Protein AF-E2AFP8-F1 (afdb_monomer_lite)

Structure (mmCIF, N/CA/C/O backbone):
data_AF-E2AFP8-F1
#
_entry.id   AF-E2AFP8-F1
#
loop_
_atom_site.group_PDB
_atom_site.id
_atom_site.type_symbol
_atom_site.label_atom_id
_atom_site.label_alt_id
_atom_site.label_comp_id
_atom_site.label_asym_id
_atom_site.label_entity_id
_atom_site.label_seq_id
_atom_site.pdbx_PDB_ins_code
_atom_site.Cartn_x
_atom_site.Cartn_y
_atom_site.Cartn_z
_atom_site.occupancy
_atom_site.B_iso_or_equiv
_atom_site.auth_seq_id
_atom_site.auth_comp_id
_atom_site.auth_asym_id
_atom_site.auth_atom_id
_atom_site.pdbx_PDB_model_num
ATOM 1 N N . ASN A 1 1 ? 8.946 14.018 -4.461 1.00 63.03 1 ASN A N 1
ATOM 2 C CA . ASN A 1 1 ? 8.685 12.808 -3.651 1.00 63.03 1 ASN A CA 1
ATOM 3 C C . ASN A 1 1 ? 8.032 11.755 -4.515 1.00 63.03 1 ASN A C 1
ATOM 5 O O . ASN A 1 1 ? 6.952 12.003 -5.035 1.00 63.03 1 ASN A O 1
ATOM 9 N N . MET A 1 2 ? 8.712 10.626 -4.704 1.00 82.62 2 MET A N 1
ATOM 10 C CA . MET A 1 2 ? 8.213 9.498 -5.489 1.00 82.62 2 MET A CA 1
ATOM 11 C C . MET A 1 2 ? 7.323 8.599 -4.603 1.00 82.62 2 MET A C 1
ATOM 13 O O . MET A 1 2 ? 7.680 8.399 -3.439 1.00 82.62 2 MET A O 1
ATOM 17 N N . PRO A 1 3 ? 6.188 8.056 -5.086 1.00 91.81 3 PRO A N 1
ATOM 18 C CA . PRO A 1 3 ? 5.349 7.163 -4.285 1.00 91.81 3 PRO A CA 1
ATOM 19 C C . PRO A 1 3 ? 6.096 5.919 -3.783 1.00 91.81 3 PRO A C 1
ATOM 21 O O . PRO A 1 3 ? 6.730 5.203 -4.569 1.00 91.81 3 PRO A O 1
ATOM 24 N N . SER A 1 4 ? 5.965 5.644 -2.484 1.00 94.88 4 SER A N 1
ATOM 25 C CA . SER A 1 4 ? 6.480 4.452 -1.804 1.00 94.88 4 SER A CA 1
ATOM 26 C C . SER A 1 4 ? 5.364 3.701 -1.074 1.00 94.88 4 SER A C 1
ATOM 28 O O . SER A 1 4 ? 4.308 4.260 -0.758 1.00 94.88 4 SER A O 1
ATOM 30 N N . CYS A 1 5 ? 5.582 2.409 -0.830 1.00 95.50 5 CYS A N 1
ATOM 31 C CA . CYS A 1 5 ? 4.596 1.569 -0.165 1.00 95.50 5 CYS A CA 1
ATOM 32 C C . CYS A 1 5 ? 4.389 1.989 1.300 1.00 95.50 5 CYS A C 1
ATOM 34 O O . CYS A 1 5 ? 5.328 2.211 2.064 1.00 95.50 5 CYS A O 1
ATOM 36 N N . SER A 1 6 ? 3.125 2.062 1.709 1.00 95.44 6 SER A N 1
ATOM 37 C CA . SER A 1 6 ? 2.709 2.421 3.065 1.00 95.44 6 SER A CA 1
ATOM 38 C C . SER A 1 6 ? 2.672 1.226 4.019 1.00 95.44 6 SER A C 1
ATOM 40 O O . SER A 1 6 ? 2.409 1.427 5.197 1.00 95.44 6 SER A O 1
ATOM 42 N N . ALA A 1 7 ? 2.923 -0.004 3.568 1.00 94.56 7 ALA A N 1
ATOM 43 C CA . ALA A 1 7 ? 2.979 -1.159 4.463 1.00 94.56 7 ALA A CA 1
ATOM 44 C C . ALA A 1 7 ? 4.180 -1.071 5.424 1.00 94.56 7 ALA A C 1
ATOM 46 O O . ALA A 1 7 ? 5.254 -0.573 5.073 1.00 94.56 7 ALA A O 1
ATOM 47 N N . LEU A 1 8 ? 4.009 -1.550 6.660 1.00 93.25 8 LEU A N 1
ATOM 48 C CA . LEU A 1 8 ? 5.115 -1.673 7.608 1.00 93.25 8 LEU A CA 1
ATOM 49 C C . LEU A 1 8 ? 6.197 -2.610 7.039 1.00 93.25 8 LEU A C 1
ATOM 51 O O . LEU A 1 8 ? 5.877 -3.673 6.518 1.00 93.25 8 LEU A O 1
ATOM 55 N N . ASN A 1 9 ? 7.468 -2.211 7.150 1.00 92.06 9 ASN A N 1
ATOM 56 C CA . ASN A 1 9 ? 8.638 -2.955 6.659 1.00 92.06 9 ASN A CA 1
ATOM 57 C C . ASN A 1 9 ? 8.680 -3.227 5.142 1.00 92.06 9 ASN A C 1
ATOM 59 O O . ASN A 1 9 ? 9.457 -4.065 4.696 1.00 92.06 9 ASN A O 1
ATOM 63 N N . CYS A 1 10 ? 7.899 -2.503 4.335 1.00 94.12 10 CYS A N 1
ATOM 64 C CA . CYS A 1 10 ? 8.028 -2.532 2.881 1.00 94.12 10 CYS A CA 1
ATOM 65 C C . CYS A 1 10 ? 8.843 -1.328 2.396 1.00 94.12 10 CYS A C 1
ATOM 67 O O . CYS A 1 10 ? 8.574 -0.191 2.780 1.00 94.12 10 CYS A O 1
ATOM 69 N N . ASN A 1 11 ? 9.829 -1.573 1.535 1.00 94.38 11 ASN A N 1
ATOM 70 C CA . ASN A 1 11 ? 10.670 -0.541 0.927 1.00 94.38 11 ASN A CA 1
ATOM 71 C C . ASN A 1 11 ? 10.484 -0.457 -0.600 1.00 94.38 11 ASN A C 1
ATOM 73 O O . ASN A 1 11 ? 11.348 0.100 -1.283 1.00 94.38 11 ASN A O 1
ATOM 77 N N . ASN A 1 12 ? 9.387 -1.009 -1.132 1.00 96.25 12 ASN A N 1
ATOM 78 C CA . ASN A 1 12 ? 9.033 -0.901 -2.544 1.00 96.25 12 ASN A CA 1
ATOM 79 C C . ASN A 1 12 ? 8.657 0.542 -2.888 1.00 96.25 12 ASN A C 1
ATOM 81 O O . ASN A 1 12 ? 7.971 1.238 -2.131 1.00 96.25 12 ASN A O 1
ATOM 85 N N . SER A 1 13 ? 9.101 0.979 -4.058 1.00 95.88 13 SER A N 1
ATOM 86 C CA . SER A 1 13 ? 8.858 2.309 -4.604 1.00 95.88 13 SER A CA 1
ATOM 87 C C . SER A 1 13 ? 8.642 2.214 -6.109 1.00 95.88 13 SER A C 1
ATOM 89 O O . SER A 1 13 ? 9.066 1.255 -6.756 1.00 95.88 13 SER A O 1
ATOM 91 N N . THR A 1 14 ? 8.003 3.236 -6.665 1.00 95.62 14 THR A N 1
ATOM 92 C CA . THR A 1 14 ? 7.927 3.431 -8.124 1.00 95.62 14 THR A CA 1
ATOM 93 C C . THR A 1 14 ? 9.316 3.559 -8.758 1.00 95.62 14 THR A C 1
ATOM 95 O O . THR A 1 14 ? 9.528 3.064 -9.856 1.00 95.62 14 THR A O 1
ATOM 98 N N . GLU A 1 15 ? 10.290 4.125 -8.040 1.00 95.56 15 GLU A N 1
ATOM 99 C CA . GLU A 1 15 ? 11.701 4.182 -8.459 1.00 95.56 15 GLU A CA 1
ATOM 100 C C . GLU A 1 15 ? 12.336 2.789 -8.610 1.00 95.56 15 GLU A C 1
ATOM 102 O O . GLU A 1 15 ? 13.142 2.567 -9.505 1.00 95.56 15 GLU A O 1
ATOM 107 N N . LYS A 1 16 ? 11.922 1.821 -7.782 1.00 95.50 16 LYS A N 1
ATOM 108 C CA . LYS A 1 16 ? 12.328 0.411 -7.896 1.00 95.50 16 LYS A CA 1
ATOM 109 C C . LYS A 1 16 ? 11.502 -0.382 -8.924 1.00 95.50 16 LYS A C 1
ATOM 111 O O . LYS A 1 16 ? 11.645 -1.597 -8.990 1.00 95.50 16 LYS A O 1
ATOM 116 N N . GLY A 1 17 ? 10.619 0.274 -9.683 1.00 95.69 17 GLY A N 1
ATOM 117 C CA . GLY A 1 17 ? 9.790 -0.350 -10.721 1.00 95.69 17 GLY A CA 1
ATOM 118 C C . GLY A 1 17 ? 8.479 -0.981 -10.235 1.00 95.69 17 GLY A C 1
ATOM 119 O O . GLY A 1 17 ? 7.801 -1.636 -11.021 1.00 95.69 17 GLY A O 1
ATOM 120 N N . TYR A 1 18 ? 8.089 -0.790 -8.969 1.00 97.00 18 TYR A N 1
ATOM 121 C CA . TYR A 1 18 ? 6.845 -1.361 -8.440 1.00 97.00 18 TYR A CA 1
ATOM 122 C C . TYR A 1 18 ? 5.629 -0.495 -8.770 1.00 97.00 18 TYR A C 1
ATOM 124 O O . TYR A 1 18 ? 5.649 0.731 -8.619 1.00 97.00 18 TYR A O 1
ATOM 132 N N . VAL A 1 19 ? 4.527 -1.151 -9.134 1.00 95.94 19 VAL A N 1
ATOM 133 C CA . VAL A 1 19 ? 3.230 -0.495 -9.315 1.00 95.94 19 VAL A CA 1
ATOM 134 C C . VAL A 1 19 ? 2.672 -0.101 -7.954 1.00 95.94 19 VAL A C 1
ATOM 136 O O . VAL A 1 19 ? 2.563 -0.929 -7.055 1.00 95.94 19 VAL A O 1
ATOM 139 N N . MET A 1 20 ? 2.285 1.166 -7.816 1.00 95.81 20 MET A N 1
ATOM 140 C CA . MET A 1 20 ? 1.671 1.698 -6.601 1.00 95.81 20 MET A CA 1
ATOM 141 C C . MET A 1 20 ? 0.180 1.931 -6.811 1.00 95.81 20 MET A C 1
ATOM 143 O O . MET A 1 20 ? -0.228 2.644 -7.727 1.00 95.81 20 MET A 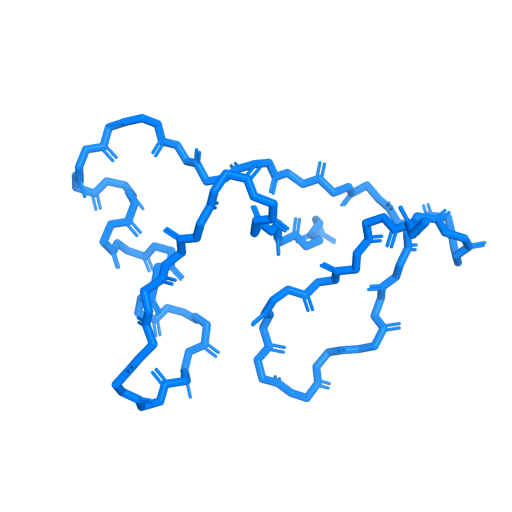O 1
ATOM 147 N N . LYS A 1 21 ? -0.645 1.355 -5.939 1.00 95.50 21 LYS A N 1
ATOM 148 C CA . LYS A 1 21 ? -2.098 1.526 -5.928 1.00 95.50 21 LYS A CA 1
ATOM 149 C C . LYS A 1 21 ? -2.507 2.502 -4.836 1.00 95.50 21 LYS A C 1
ATOM 151 O O . LYS A 1 21 ? -2.054 2.408 -3.696 1.00 95.50 21 LYS A O 1
ATOM 156 N N . ILE A 1 22 ? -3.408 3.415 -5.184 1.00 94.44 22 ILE A N 1
ATOM 157 C CA . ILE A 1 22 ? -4.073 4.292 -4.217 1.00 94.44 22 ILE A CA 1
ATOM 158 C C . ILE A 1 22 ? -5.053 3.499 -3.353 1.00 94.44 22 ILE A C 1
ATOM 160 O O . ILE A 1 22 ? -5.640 2.511 -3.802 1.00 94.44 22 ILE A O 1
ATOM 164 N N . PHE A 1 23 ? -5.281 3.967 -2.126 1.00 94.56 23 PHE A N 1
ATOM 165 C CA . PHE A 1 23 ? -6.345 3.408 -1.299 1.00 94.56 23 PHE A CA 1
ATOM 166 C C . PHE A 1 23 ? -7.710 3.626 -1.973 1.00 94.56 23 PHE A C 1
ATOM 168 O O . PHE A 1 23 ? -7.980 4.715 -2.491 1.00 94.56 23 PHE A O 1
ATOM 175 N N . PRO A 1 24 ? -8.594 2.615 -1.956 1.00 93.75 24 PRO A N 1
ATOM 176 C CA . PRO A 1 24 ? -9.917 2.731 -2.550 1.00 93.75 24 PRO A CA 1
ATOM 177 C C . PRO A 1 24 ? -10.760 3.793 -1.829 1.00 93.75 24 PRO A C 1
ATOM 179 O O . PRO A 1 24 ? -10.607 4.033 -0.630 1.00 93.75 24 PRO A O 1
ATOM 182 N N . ARG A 1 25 ? -11.682 4.418 -2.572 1.00 92.12 25 ARG A N 1
ATOM 183 C CA . ARG A 1 25 ? -12.668 5.359 -2.009 1.00 92.12 25 ARG A CA 1
ATOM 184 C C . ARG A 1 25 ? -13.735 4.650 -1.178 1.00 92.12 25 ARG A C 1
ATOM 186 O O . ARG A 1 25 ? -14.258 5.241 -0.237 1.00 92.12 25 ARG A O 1
ATOM 193 N N . ASP A 1 26 ? -14.032 3.401 -1.530 1.00 95.88 26 ASP A N 1
ATOM 194 C CA . ASP A 1 26 ? -14.942 2.551 -0.773 1.00 95.88 26 ASP A CA 1
ATOM 195 C C . ASP A 1 26 ? -14.424 2.325 0.655 1.00 95.88 26 ASP A C 1
ATOM 197 O O . ASP A 1 26 ? -13.272 1.929 0.856 1.00 95.88 26 ASP A O 1
ATOM 201 N N . LYS A 1 27 ? -15.279 2.592 1.647 1.00 93.81 27 LYS A N 1
ATOM 202 C CA . LYS A 1 27 ? -14.887 2.615 3.061 1.00 93.81 27 LYS A CA 1
ATOM 203 C C . LYS A 1 27 ? -14.538 1.223 3.580 1.00 93.81 27 LYS A C 1
ATOM 205 O O . LYS A 1 27 ? -13.551 1.089 4.301 1.00 93.81 27 LYS A O 1
ATOM 210 N N . GLU A 1 28 ? -15.291 0.196 3.193 1.00 95.94 28 GLU A N 1
ATOM 211 C CA . GLU A 1 28 ? -15.056 -1.174 3.656 1.00 95.94 28 GLU A CA 1
ATOM 212 C C . GLU A 1 28 ? -13.753 -1.736 3.093 1.00 95.94 28 GLU A C 1
ATOM 214 O O . GLU A 1 28 ? -12.913 -2.268 3.825 1.00 95.94 28 GLU A O 1
ATOM 219 N N . ARG A 1 29 ? -13.529 -1.567 1.788 1.00 95.00 29 ARG A N 1
ATOM 220 C CA . ARG A 1 29 ? -12.289 -1.985 1.135 1.00 95.00 29 ARG A CA 1
ATOM 221 C C . ARG A 1 29 ? -11.094 -1.210 1.674 1.00 95.00 29 ARG A C 1
ATOM 223 O O . ARG A 1 29 ? -10.041 -1.804 1.904 1.00 95.00 29 ARG A O 1
ATOM 230 N N . ARG A 1 30 ? -11.258 0.093 1.927 1.00 94.56 30 ARG A N 1
ATOM 231 C CA . ARG A 1 30 ? -10.215 0.931 2.530 1.00 94.56 30 ARG A CA 1
ATOM 232 C C . ARG A 1 30 ? -9.867 0.445 3.931 1.00 94.56 30 ARG A C 1
ATOM 234 O O . ARG A 1 30 ? -8.684 0.313 4.220 1.0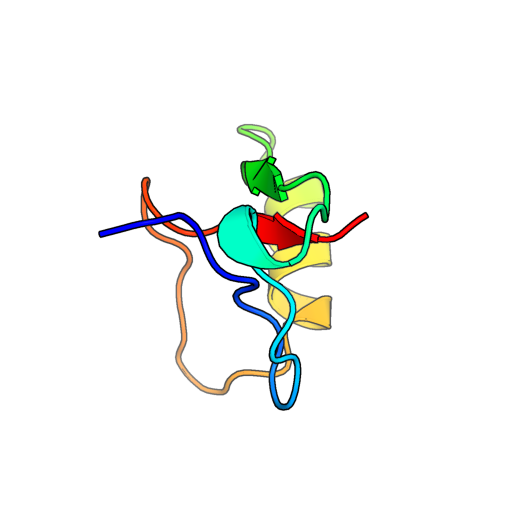0 94.56 30 ARG A O 1
ATOM 241 N N . ALA A 1 31 ? -10.854 0.112 4.761 1.00 93.12 31 ALA A N 1
ATOM 242 C CA . ALA A 1 31 ? -10.623 -0.434 6.097 1.00 93.12 31 ALA A CA 1
ATOM 243 C C . ALA A 1 31 ? -9.829 -1.752 6.053 1.00 93.12 31 ALA A C 1
ATOM 245 O O . ALA A 1 31 ? -8.859 -1.904 6.796 1.00 93.12 31 ALA A O 1
ATOM 246 N N . LYS A 1 32 ? -10.158 -2.660 5.121 1.00 94.12 32 LYS A N 1
ATOM 247 C CA . LYS A 1 32 ? -9.395 -3.907 4.906 1.00 94.12 32 LYS A CA 1
ATOM 248 C C . LYS A 1 32 ? -7.931 -3.628 4.547 1.00 94.12 32 LYS A C 1
ATOM 250 O O . LYS A 1 32 ? -7.029 -4.266 5.080 1.00 94.12 32 LYS A O 1
ATOM 255 N N . TRP A 1 33 ? -7.678 -2.653 3.676 1.00 94.88 33 TRP A N 1
ATOM 256 C CA . TRP A 1 33 ? -6.316 -2.267 3.293 1.00 94.88 33 TRP A CA 1
ATOM 257 C C . TRP A 1 33 ? -5.541 -1.640 4.456 1.00 94.88 33 TRP A C 1
ATOM 259 O O . TRP A 1 33 ? -4.379 -1.974 4.668 1.00 94.88 33 TRP A O 1
ATOM 269 N N . VAL A 1 34 ? -6.182 -0.773 5.244 1.00 93.88 34 VAL A N 1
ATOM 270 C CA . VAL A 1 34 ? -5.571 -0.159 6.435 1.00 93.88 34 VAL A CA 1
ATOM 271 C C . VAL A 1 34 ? -5.195 -1.215 7.475 1.00 93.88 34 VAL A C 1
ATOM 273 O O . VAL A 1 34 ? -4.098 -1.155 8.025 1.00 93.88 34 VAL A O 1
ATOM 276 N N . ALA A 1 35 ? -6.039 -2.226 7.691 1.00 91.81 35 ALA A N 1
ATOM 277 C CA . ALA A 1 35 ? -5.712 -3.342 8.577 1.00 91.81 3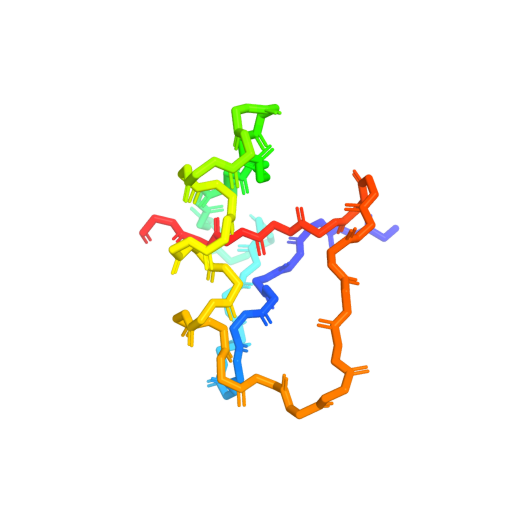5 ALA A CA 1
ATOM 278 C C . ALA A 1 35 ? -4.452 -4.107 8.115 1.00 91.81 35 ALA A C 1
ATOM 280 O O . ALA A 1 35 ? -3.612 -4.476 8.937 1.00 91.81 35 ALA A O 1
ATOM 281 N N . ASN A 1 36 ? -4.265 -4.268 6.800 1.00 90.81 36 ASN A N 1
ATOM 282 C CA . ASN A 1 36 ? -3.100 -4.949 6.223 1.00 90.81 36 ASN A CA 1
ATOM 283 C C . ASN A 1 36 ? -1.802 -4.130 6.273 1.00 90.81 36 ASN A C 1
ATOM 285 O O . ASN A 1 36 ? -0.719 -4.709 6.252 1.00 90.81 36 ASN A O 1
ATOM 289 N N . VAL A 1 37 ? -1.883 -2.802 6.392 1.00 92.94 37 VAL A N 1
ATOM 290 C CA . VAL A 1 37 ? -0.704 -1.935 6.566 1.00 92.94 37 VAL A CA 1
ATOM 291 C C . VAL A 1 37 ? 0.017 -2.204 7.895 1.00 92.94 37 VAL A C 1
ATOM 293 O O . VAL A 1 37 ? 1.226 -1.981 7.987 1.00 92.94 37 VAL A O 1
ATOM 296 N N . ARG A 1 38 ? -0.704 -2.699 8.916 1.00 87.81 38 ARG A N 1
ATOM 297 C CA . ARG A 1 38 ? -0.184 -3.039 10.257 1.00 87.81 38 ARG A CA 1
ATOM 298 C C . ARG A 1 38 ? 0.548 -1.887 10.967 1.00 87.81 38 ARG A C 1
ATOM 300 O O . ARG A 1 38 ? 1.439 -2.122 11.780 1.00 87.81 38 ARG A O 1
ATOM 307 N N . ARG A 1 39 ? 0.173 -0.631 10.696 1.00 88.88 39 ARG A N 1
ATOM 308 C CA . ARG A 1 39 ? 0.675 0.547 11.428 1.00 88.88 39 ARG A CA 1
ATOM 309 C C . ARG A 1 39 ? -0.326 0.975 12.495 1.00 88.88 39 ARG A C 1
ATOM 311 O O . ARG A 1 39 ? -1.481 1.259 12.192 1.00 88.88 39 ARG A O 1
ATOM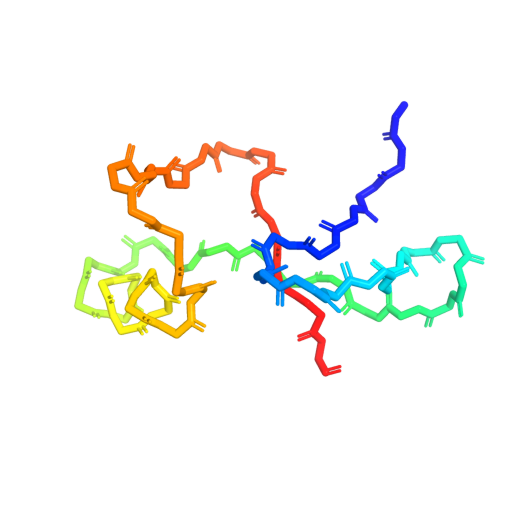 318 N N . LYS A 1 40 ? 0.125 1.026 13.750 1.00 88.25 40 LYS A N 1
ATOM 319 C CA . LYS A 1 40 ? -0.693 1.475 14.885 1.00 88.25 40 LYS A 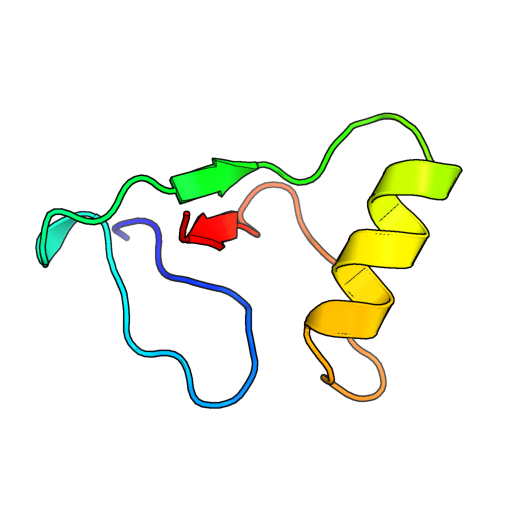CA 1
ATOM 320 C C . LYS A 1 40 ? -0.988 2.974 14.757 1.00 88.25 40 LYS A C 1
ATOM 322 O O . LYS A 1 40 ? -0.086 3.739 14.435 1.00 88.25 40 LYS A O 1
ATOM 327 N N . ASN A 1 41 ? -2.230 3.378 15.040 1.00 87.19 41 ASN A N 1
ATOM 328 C CA . ASN A 1 41 ? -2.687 4.778 15.027 1.00 87.19 41 ASN A CA 1
ATOM 329 C C . ASN A 1 41 ? -2.427 5.520 13.701 1.00 87.19 41 ASN A C 1
ATOM 331 O O . ASN A 1 41 ? -2.195 6.727 13.694 1.00 87.19 41 ASN A O 1
ATOM 335 N N . TRP A 1 42 ? -2.442 4.800 12.579 1.00 90.06 42 TRP A N 1
ATOM 336 C CA . TRP A 1 42 ? -2.154 5.365 11.267 1.00 90.06 42 TRP A CA 1
ATOM 337 C C . TRP A 1 42 ? -3.409 5.422 10.400 1.00 90.06 42 TRP A C 1
ATOM 339 O O . TRP A 1 42 ? -4.141 4.440 10.295 1.00 90.06 42 TRP A O 1
ATOM 349 N N . ASN A 1 43 ? -3.607 6.560 9.732 1.00 90.31 43 ASN A N 1
ATOM 350 C CA . ASN A 1 43 ? -4.684 6.765 8.772 1.00 90.31 43 ASN A CA 1
ATOM 351 C C . ASN A 1 43 ? -4.104 7.090 7.388 1.00 90.31 43 ASN A C 1
ATOM 353 O O . ASN A 1 43 ? -3.211 7.936 7.290 1.00 90.31 43 ASN A O 1
ATOM 357 N N . PRO A 1 44 ? -4.621 6.478 6.309 1.00 92.00 44 PRO A N 1
ATOM 358 C CA . PRO A 1 44 ? -4.167 6.769 4.958 1.00 92.00 44 PRO A CA 1
ATOM 359 C C . PRO A 1 44 ? -4.559 8.188 4.543 1.00 92.00 44 PRO A C 1
ATOM 361 O O . PRO A 1 44 ? -5.722 8.584 4.659 1.00 92.00 44 PRO A O 1
ATOM 364 N N . THR A 1 45 ? -3.599 8.916 3.991 1.00 90.94 45 THR A N 1
ATOM 365 C CA . THR A 1 45 ? -3.758 10.214 3.327 1.00 90.94 45 THR A CA 1
ATOM 366 C C . THR A 1 45 ? -3.958 10.040 1.816 1.00 90.94 45 THR A C 1
ATOM 368 O O . THR A 1 45 ? -3.847 8.937 1.280 1.00 90.94 45 THR A O 1
ATOM 371 N N . ASN A 1 46 ? -4.175 11.145 1.095 1.00 88.19 46 ASN A N 1
ATOM 372 C CA . ASN A 1 46 ? -4.231 11.148 -0.376 1.00 88.19 46 ASN A CA 1
ATOM 373 C C . ASN A 1 46 ? -2.899 10.758 -1.048 1.00 88.19 46 ASN A C 1
ATOM 375 O O . ASN A 1 46 ? -2.868 10.513 -2.248 1.00 88.19 46 ASN A O 1
ATOM 379 N N . THR A 1 47 ? -1.809 10.697 -0.282 1.00 90.12 47 THR A N 1
ATOM 380 C CA . THR A 1 47 ? -0.470 10.291 -0.731 1.00 90.12 47 THR A CA 1
ATOM 381 C C . THR A 1 47 ? -0.060 8.926 -0.180 1.00 90.12 47 THR A C 1
ATOM 383 O O . THR A 1 47 ? 1.115 8.570 -0.206 1.00 90.12 47 THR A O 1
ATOM 386 N N . SER A 1 48 ? -1.015 8.161 0.352 1.00 93.94 48 SER A N 1
ATOM 387 C CA . SER A 1 48 ? -0.780 6.796 0.813 1.00 93.94 48 SER 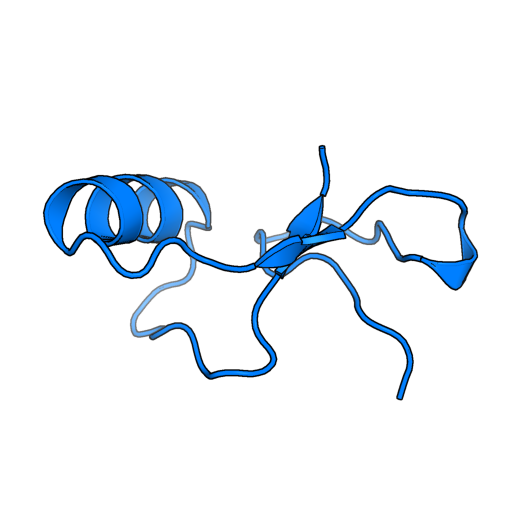A CA 1
ATOM 388 C C . SER A 1 48 ? -1.019 5.806 -0.324 1.00 93.94 48 SER A C 1
ATOM 390 O O . SER A 1 48 ? -2.044 5.865 -1.005 1.00 93.94 48 SER A O 1
ATOM 392 N N . PHE A 1 49 ? -0.084 4.874 -0.499 1.00 95.50 49 PHE A N 1
ATOM 393 C CA . PHE A 1 49 ? -0.108 3.866 -1.559 1.00 95.50 49 PHE A CA 1
ATOM 394 C C . PHE A 1 49 ? 0.294 2.491 -1.022 1.00 95.50 49 PHE A C 1
ATOM 396 O O . PHE A 1 49 ? 1.043 2.406 -0.049 1.00 95.50 49 PHE A O 1
ATOM 403 N N . LEU A 1 50 ? -0.157 1.418 -1.665 1.00 95.81 50 LEU A N 1
ATOM 404 C CA . LEU A 1 50 ? 0.369 0.063 -1.472 1.00 95.81 50 LEU A CA 1
ATOM 405 C C . LEU A 1 50 ? 0.959 -0.447 -2.787 1.00 95.81 50 LEU A C 1
ATOM 407 O O . LEU A 1 50 ? 0.410 -0.152 -3.848 1.00 95.81 50 LEU A O 1
ATOM 411 N N . CYS A 1 51 ? 2.070 -1.179 -2.719 1.00 95.50 51 CYS A N 1
ATOM 412 C CA . CYS A 1 51 ? 2.588 -1.884 -3.889 1.00 95.50 51 CYS A CA 1
ATOM 413 C C . CYS A 1 51 ? 1.684 -3.071 -4.250 1.00 95.50 51 CYS A C 1
ATOM 415 O O . CYS A 1 51 ? 1.008 -3.608 -3.369 1.00 95.50 51 CYS A O 1
ATOM 417 N N . GLU A 1 52 ? 1.675 -3.442 -5.531 1.00 89.94 52 GLU A N 1
ATOM 418 C CA . GLU A 1 52 ? 1.134 -4.729 -5.997 1.00 89.94 52 GLU A CA 1
ATOM 419 C C . GLU A 1 52 ? 2.061 -5.894 -5.622 1.00 89.94 52 GLU A C 1
ATOM 421 O O . GLU A 1 52 ? 3.299 -5.683 -5.627 1.00 89.94 52 GLU A O 1
#

Radius of gyration: 10.59 Å; chains: 1; bounding box: 27×18×26 Å

Sequence (52 aa):
NMPSCSALNCNNSTEKGYVMKIFPRDKERRAKWVANVRRKNWNPTNTSFLCE

Organism: Camponotus floridanus (NCBI:txid104421)

InterPro domains:
  IPR006612 THAP-type zinc finger [PF05485] (5-52)
  IPR006612 THAP-type zinc finger [PS50950] (2-52)
  IPR052224 THAP domain-containing protein [PTHR46927] (2-52)

Secondary structure (DSSP, 8-state):
---BB-STT---BTTTT--EEEPPSSHHHHHHHHHHH--TT----TT-EEE-

Foldseek 3Di:
DFQAALAPPGGDTVVNVWDKDFQDPDPVSNVVVVVRSPDPPDDDDRRHTHTD

pLDDT: mean 92.62, std 5.06, range [63.03, 97.0]